Protein AF-A0A968EU72-F1 (afdb_monomer_lite)

Secondary structure (DSSP, 8-state):
-HHHHHHHHHHHH-S---PPPP-SSPPSTTSTTSSHHHHHHHHHHHHHHHH-

pLDDT: mean 93.18, std 6.05, range [62.34, 98.12]

Radius of gyration: 12.88 Å; chains: 1; bounding box: 31×24×26 Å

Foldseek 3Di:
DVQVVQVVVCVVVDDADDDDADPPDFDDPPDLRNDVVSSVVVRVVSVVVRVD

Sequence (52 aa):
HDADDARALADRVGDVDVVTLLTGSLGAPGSDADSYEGLLRTNTAMIVDALG

Structure (mmCIF, N/CA/C/O backbone):
data_AF-A0A968EU72-F1
#
_entry.id   AF-A0A968EU72-F1
#
loop_
_atom_site.group_PDB
_atom_site.id
_atom_site.type_symbol
_atom_site.label_atom_id
_atom_site.label_alt_id
_atom_site.label_comp_id
_atom_site.label_asym_id
_atom_site.label_entity_id
_atom_site.label_seq_id
_atom_site.pdbx_PDB_ins_code
_atom_site.Cartn_x
_atom_site.Cartn_y
_atom_site.Cartn_z
_atom_site.occupancy
_atom_site.B_iso_or_equiv
_atom_site.auth_seq_id
_atom_site.auth_comp_id
_atom_site.auth_asym_id
_atom_site.auth_atom_id
_atom_site.pdbx_PDB_model_num
ATOM 1 N N . HIS A 1 1 ? -5.928 -13.572 -3.732 1.00 62.34 1 HIS A N 1
ATOM 2 C CA . HIS A 1 1 ? -5.939 -14.300 -2.449 1.00 62.34 1 HIS A CA 1
ATOM 3 C C . HIS A 1 1 ? -5.555 -13.364 -1.319 1.00 62.34 1 HIS A C 1
ATOM 5 O O . HIS A 1 1 ? -6.474 -12.866 -0.693 1.00 62.34 1 HIS A O 1
ATOM 11 N N . ASP A 1 2 ? -4.290 -12.971 -1.156 1.00 75.69 2 ASP A N 1
ATOM 12 C CA . ASP A 1 2 ? -3.878 -12.126 -0.015 1.00 75.69 2 ASP A CA 1
ATOM 13 C C . ASP A 1 2 ? -4.647 -10.794 0.097 1.00 75.69 2 ASP A C 1
ATOM 15 O O . ASP A 1 2 ? -5.099 -10.412 1.174 1.00 75.69 2 ASP A O 1
ATOM 19 N N . ALA A 1 3 ? -4.870 -10.104 -1.026 1.00 82.38 3 ALA A N 1
ATOM 20 C CA . ALA A 1 3 ? -5.620 -8.845 -1.039 1.00 82.38 3 ALA A CA 1
ATOM 21 C C . ALA A 1 3 ? -7.129 -9.025 -0.778 1.00 82.38 3 ALA A C 1
ATOM 23 O O . ALA A 1 3 ? -7.784 -8.105 -0.293 1.00 82.38 3 ALA A O 1
ATOM 24 N N . ASP A 1 4 ? -7.692 -10.185 -1.115 1.00 88.94 4 ASP A N 1
ATOM 25 C CA . ASP A 1 4 ? -9.115 -10.479 -0.907 1.00 88.94 4 ASP A CA 1
ATOM 26 C C . ASP A 1 4 ? -9.366 -10.844 0.559 1.00 88.94 4 ASP A C 1
ATOM 28 O O . ASP A 1 4 ? -10.321 -10.356 1.161 1.00 88.94 4 ASP A O 1
ATOM 32 N N . ASP A 1 5 ? -8.449 -11.609 1.158 1.00 92.56 5 ASP A N 1
ATOM 33 C CA . ASP A 1 5 ? -8.467 -11.949 2.580 1.00 92.56 5 ASP A CA 1
ATOM 34 C C . ASP A 1 5 ? -8.270 -10.703 3.457 1.00 92.56 5 ASP A C 1
ATOM 36 O O . ASP A 1 5 ? -8.977 -10.526 4.452 1.00 92.56 5 ASP A O 1
ATOM 40 N N . ALA A 1 6 ? -7.366 -9.796 3.064 1.00 92.75 6 ALA A N 1
ATOM 41 C CA . ALA A 1 6 ? -7.160 -8.522 3.754 1.00 92.75 6 ALA A CA 1
ATOM 42 C C . ALA A 1 6 ? -8.414 -7.629 3.721 1.00 92.75 6 ALA A C 1
ATOM 44 O O . ALA A 1 6 ? -8.791 -7.071 4.751 1.00 92.75 6 ALA A O 1
ATOM 45 N N . ARG A 1 7 ? -9.102 -7.537 2.572 1.00 92.50 7 ARG A N 1
ATOM 46 C CA . ARG A 1 7 ? -10.375 -6.798 2.455 1.00 92.50 7 ARG A CA 1
ATOM 47 C C . ARG A 1 7 ? -11.487 -7.435 3.278 1.00 92.50 7 ARG A C 1
ATOM 49 O O . ARG A 1 7 ? -12.151 -6.741 4.037 1.00 92.50 7 ARG A O 1
ATOM 56 N N . ALA A 1 8 ? -11.637 -8.756 3.201 1.00 94.00 8 ALA A N 1
ATOM 57 C CA . ALA A 1 8 ? -12.637 -9.477 3.984 1.00 94.00 8 ALA A CA 1
ATOM 58 C C . ALA A 1 8 ? -12.414 -9.341 5.501 1.00 94.00 8 ALA A C 1
ATOM 60 O O . ALA A 1 8 ? -13.367 -9.407 6.282 1.00 94.00 8 ALA A O 1
ATOM 61 N N . LEU A 1 9 ? -11.161 -9.179 5.938 1.00 93.12 9 LEU A N 1
ATOM 62 C CA . LEU A 1 9 ? -10.842 -8.860 7.324 1.00 93.12 9 LEU A CA 1
ATOM 63 C C . LEU A 1 9 ? -11.214 -7.413 7.661 1.00 93.12 9 LEU A C 1
ATOM 65 O O . LEU A 1 9 ? -11.903 -7.213 8.657 1.00 93.12 9 LEU A O 1
ATOM 69 N N . ALA A 1 10 ? -10.812 -6.438 6.842 1.00 93.19 10 ALA A N 1
ATOM 70 C CA . ALA A 1 10 ? -11.133 -5.024 7.048 1.00 93.19 10 ALA A CA 1
ATOM 71 C C . ALA A 1 10 ? -12.650 -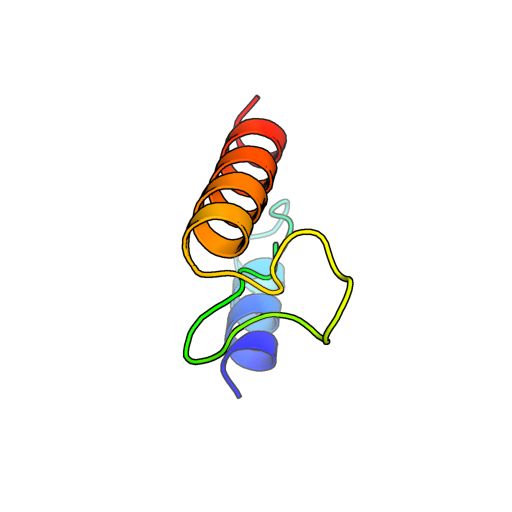4.783 7.157 1.00 93.19 10 ALA A C 1
ATOM 73 O O . ALA A 1 10 ? -13.100 -4.166 8.120 1.00 93.19 10 ALA A O 1
ATOM 74 N N . ASP A 1 11 ? -13.448 -5.389 6.271 1.00 93.62 11 ASP A N 1
ATOM 75 C CA . ASP A 1 11 ? -14.918 -5.328 6.311 1.00 93.62 11 ASP A CA 1
ATOM 76 C C . ASP A 1 11 ? -15.503 -5.893 7.619 1.00 93.62 11 ASP A C 1
ATOM 78 O O . ASP A 1 11 ? -16.578 -5.488 8.063 1.00 93.62 11 ASP A O 1
ATOM 82 N N . ARG A 1 12 ? -14.805 -6.847 8.252 1.00 93.75 12 ARG A N 1
ATOM 83 C CA . ARG A 1 12 ? -15.244 -7.497 9.494 1.00 93.75 12 ARG A CA 1
ATOM 84 C C . ARG A 1 12 ? -14.930 -6.673 10.736 1.00 93.75 12 ARG A C 1
ATOM 86 O O . ARG A 1 12 ? -15.738 -6.672 11.661 1.00 93.75 12 ARG A O 1
ATOM 93 N N . VAL A 1 13 ? -13.747 -6.063 10.801 1.00 94.56 13 VAL A N 1
ATOM 94 C CA . VAL A 1 13 ? -13.348 -5.239 11.956 1.00 94.56 13 VAL A CA 1
ATOM 95 C C . VAL A 1 13 ? -13.884 -3.812 11.869 1.00 94.56 13 VAL A C 1
ATOM 97 O O . VAL A 1 13 ? -14.129 -3.219 12.916 1.00 94.56 13 VAL A O 1
ATOM 100 N N . GLY A 1 14 ? -14.162 -3.321 10.657 1.00 90.50 14 GLY A N 1
ATOM 101 C CA . GLY A 1 14 ? -14.667 -1.976 10.402 1.00 90.50 14 GLY A CA 1
ATOM 102 C C . GLY A 1 14 ? -13.613 -0.890 10.628 1.00 90.50 14 GLY A C 1
ATOM 103 O O . GLY A 1 14 ? -12.710 -1.051 11.441 1.00 90.50 14 GLY A O 1
ATOM 104 N N . ASP A 1 15 ? -13.760 0.225 9.906 1.00 84.19 15 ASP A N 1
ATOM 105 C CA . ASP A 1 15 ? -12.982 1.463 10.099 1.00 84.19 15 ASP A CA 1
ATOM 106 C C . ASP A 1 15 ? -11.449 1.287 9.984 1.00 84.19 15 ASP A C 1
ATOM 108 O O . ASP A 1 15 ? -10.671 1.898 10.714 1.00 84.19 15 ASP A O 1
ATOM 112 N N . VAL A 1 16 ? -11.008 0.410 9.071 1.00 91.31 16 VAL A N 1
ATOM 113 C CA . VAL A 1 16 ? -9.589 0.166 8.768 1.00 91.31 16 VAL A CA 1
ATOM 114 C C . VAL A 1 16 ? -9.379 0.127 7.257 1.00 91.31 16 VAL A C 1
ATOM 116 O O . VAL A 1 16 ? -10.021 -0.660 6.558 1.00 91.31 16 VAL A O 1
ATOM 119 N N . ASP A 1 17 ? -8.431 0.922 6.766 1.00 91.44 17 ASP A N 1
ATOM 120 C CA . ASP A 1 17 ? -8.032 0.929 5.360 1.00 91.44 17 ASP A CA 1
ATOM 121 C C . ASP A 1 17 ? -7.041 -0.197 5.030 1.00 91.44 17 ASP A C 1
ATOM 123 O O . ASP A 1 17 ? -6.112 -0.499 5.784 1.00 91.44 17 ASP A O 1
ATOM 127 N N . VAL A 1 18 ? -7.206 -0.809 3.853 1.00 93.19 18 VAL A N 1
ATOM 128 C CA . VAL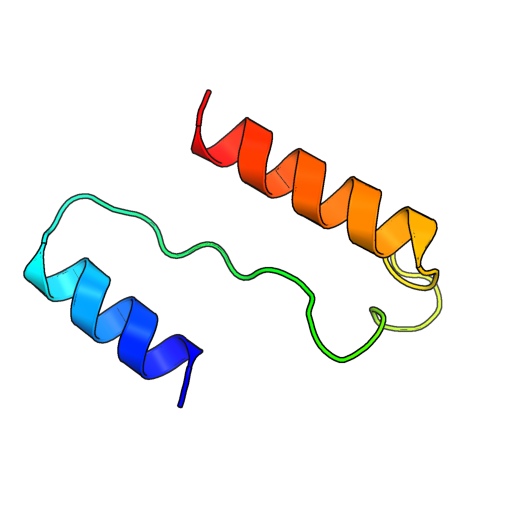 A 1 18 ? -6.267 -1.815 3.336 1.00 93.19 18 VAL A CA 1
ATOM 129 C C . VAL A 1 18 ? -5.211 -1.142 2.466 1.00 93.19 18 VAL A C 1
ATOM 131 O O . VAL A 1 18 ? -5.486 -0.734 1.337 1.00 93.19 18 VAL A O 1
ATOM 134 N N . VAL A 1 19 ? -3.974 -1.103 2.960 1.00 93.69 19 VAL A N 1
ATOM 135 C CA . VAL A 1 19 ? -2.813 -0.568 2.234 1.00 93.69 19 VAL A CA 1
ATOM 136 C C . VAL A 1 19 ? -2.005 -1.712 1.624 1.00 93.69 19 VAL A C 1
ATOM 138 O O . VAL A 1 19 ? -1.600 -2.647 2.313 1.00 93.69 19 VAL A O 1
ATOM 141 N N . THR A 1 20 ? -1.764 -1.656 0.313 1.00 92.75 20 THR A N 1
ATOM 142 C CA . THR A 1 20 ? -0.988 -2.689 -0.391 1.00 92.75 20 THR A CA 1
ATOM 143 C C . THR A 1 20 ? 0.499 -2.354 -0.361 1.00 92.75 20 THR A C 1
ATOM 145 O O . THR A 1 20 ? 0.908 -1.316 -0.872 1.00 92.75 20 THR A O 1
ATOM 148 N N . LEU A 1 21 ? 1.312 -3.260 0.185 1.00 94.19 21 LEU A N 1
ATOM 149 C CA . LEU A 1 21 ? 2.771 -3.147 0.178 1.00 94.19 21 LEU A CA 1
ATOM 150 C C . LEU A 1 21 ? 3.385 -3.967 -0.959 1.00 94.19 21 LEU A C 1
ATOM 152 O O . LEU A 1 21 ? 2.884 -5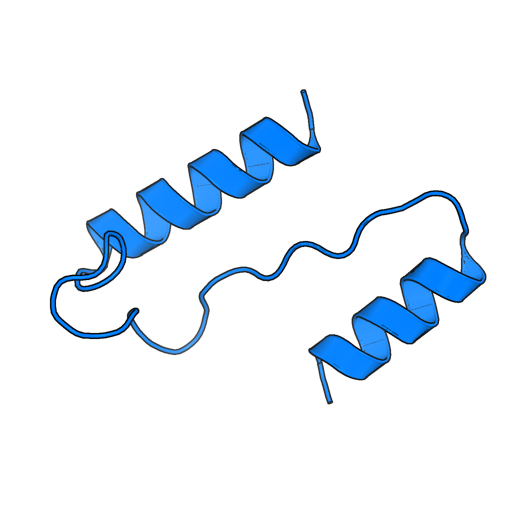.032 -1.325 1.00 94.19 21 LEU A O 1
ATOM 156 N N . LEU A 1 22 ? 4.517 -3.498 -1.479 1.00 93.12 22 LEU A N 1
ATOM 157 C CA . LEU A 1 22 ? 5.297 -4.230 -2.471 1.00 93.12 22 LEU A CA 1
ATOM 158 C C . LEU A 1 22 ? 6.093 -5.335 -1.775 1.00 93.12 22 LEU A C 1
ATOM 160 O O . LEU A 1 22 ? 6.920 -5.067 -0.902 1.00 93.12 22 LEU A O 1
ATOM 164 N N . THR A 1 23 ? 5.835 -6.584 -2.157 1.00 89.94 23 THR A N 1
ATOM 165 C CA . THR A 1 23 ? 6.507 -7.773 -1.621 1.00 89.94 23 THR A CA 1
ATOM 166 C C . THR A 1 23 ? 6.763 -8.776 -2.746 1.00 89.94 23 THR A C 1
ATOM 168 O O . THR A 1 23 ? 6.065 -8.770 -3.757 1.00 89.94 23 THR A O 1
ATOM 171 N N . GLY A 1 24 ? 7.796 -9.614 -2.612 1.00 89.81 24 GLY A N 1
ATOM 172 C CA . GLY A 1 24 ? 8.098 -10.697 -3.564 1.00 89.81 24 GLY A CA 1
ATOM 173 C C . GLY A 1 24 ? 8.639 -10.267 -4.937 1.00 89.81 24 GLY A C 1
ATOM 174 O O . GLY A 1 24 ? 9.275 -11.074 -5.612 1.00 89.81 24 GLY A O 1
ATOM 175 N N . SER A 1 25 ? 8.456 -9.008 -5.337 1.00 93.25 25 SER A N 1
ATOM 176 C CA . SER A 1 25 ? 9.019 -8.424 -6.555 1.00 93.25 25 SER A CA 1
ATOM 177 C C . SER A 1 25 ? 9.249 -6.921 -6.410 1.00 93.25 25 SER A C 1
ATOM 179 O O . SER A 1 25 ? 8.650 -6.263 -5.560 1.00 93.25 25 SER A O 1
ATOM 181 N N . LEU A 1 26 ? 10.102 -6.377 -7.279 1.00 96.44 26 LEU A N 1
ATOM 182 C CA . LEU A 1 26 ? 10.239 -4.933 -7.463 1.00 96.44 26 LEU A CA 1
ATOM 183 C C . LEU A 1 26 ? 9.005 -4.352 -8.167 1.00 96.44 26 LEU A C 1
ATOM 185 O O . LEU A 1 26 ? 8.200 -5.083 -8.753 1.00 96.44 26 LEU A O 1
ATOM 189 N N . GLY A 1 27 ? 8.881 -3.029 -8.105 1.00 94.25 27 GLY A N 1
ATOM 190 C CA . GLY A 1 27 ? 7.941 -2.278 -8.923 1.00 94.25 27 GLY A CA 1
ATOM 191 C C . GLY A 1 27 ? 8.292 -2.343 -10.411 1.00 94.25 27 GLY A C 1
ATOM 192 O O . GLY A 1 27 ? 9.331 -2.870 -10.818 1.00 9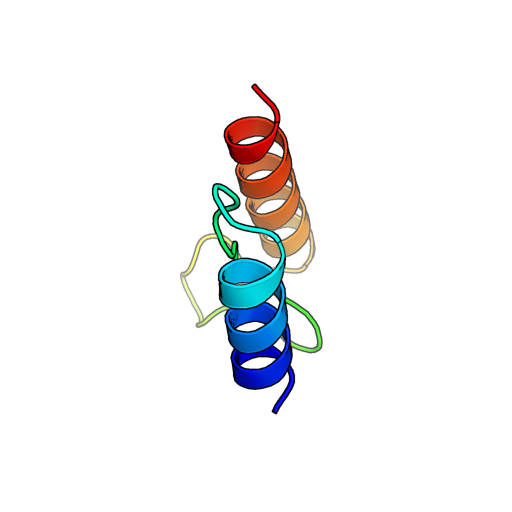4.25 27 GLY A O 1
ATOM 193 N N . ALA A 1 28 ? 7.409 -1.793 -11.243 1.00 95.88 28 ALA A N 1
ATOM 194 C CA . ALA A 1 28 ? 7.667 -1.679 -12.674 1.00 95.88 28 ALA A CA 1
ATOM 195 C C . ALA A 1 28 ? 8.961 -0.874 -12.937 1.00 95.88 28 ALA A C 1
ATOM 197 O O . ALA A 1 28 ? 9.250 0.053 -12.175 1.00 95.88 28 ALA A O 1
ATOM 198 N N . PRO A 1 29 ? 9.724 -1.172 -14.006 1.00 96.19 29 PRO A N 1
ATOM 199 C CA . PRO A 1 29 ? 10.899 -0.381 -14.372 1.00 96.19 29 PRO A CA 1
ATOM 200 C C . PRO A 1 29 ? 10.575 1.116 -14.482 1.00 96.19 29 PRO A C 1
ATOM 202 O O . PRO A 1 29 ? 9.592 1.481 -15.130 1.00 96.19 29 PRO A O 1
ATOM 205 N N . GLY A 1 30 ? 11.390 1.974 -13.861 1.00 95.25 30 GLY A N 1
ATOM 206 C CA . GLY A 1 30 ? 11.172 3.422 -13.812 1.00 95.25 30 GLY A CA 1
ATOM 207 C C . GLY A 1 30 ? 10.166 3.897 -12.755 1.00 95.25 30 GLY A C 1
ATOM 208 O O . GLY A 1 30 ? 9.876 5.090 -12.705 1.00 95.25 30 GLY A O 1
ATOM 209 N N . SER A 1 31 ? 9.616 2.998 -11.9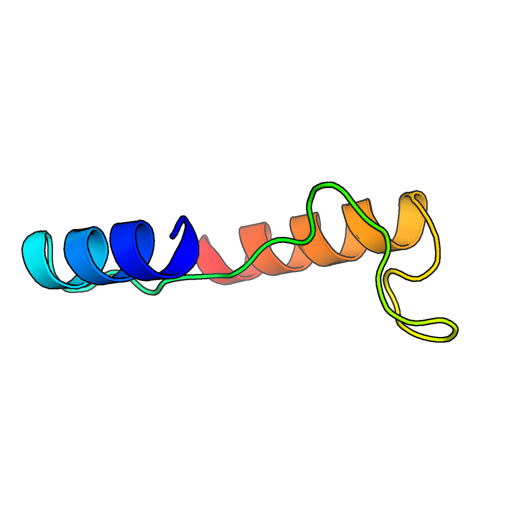31 1.00 95.62 31 SER A N 1
ATOM 210 C CA . SER A 1 31 ? 8.844 3.371 -10.737 1.00 95.62 31 SER A CA 1
ATOM 211 C C . SER A 1 31 ? 9.760 3.683 -9.553 1.00 95.62 31 SER A C 1
ATOM 213 O O . SER A 1 31 ? 10.893 3.213 -9.504 1.00 95.62 31 SER A O 1
ATOM 215 N N . ASP A 1 32 ? 9.234 4.370 -8.537 1.00 95.19 32 ASP A N 1
ATOM 216 C CA . ASP A 1 32 ? 9.966 4.647 -7.289 1.00 95.19 32 ASP A CA 1
ATOM 217 C C . ASP A 1 32 ? 10.390 3.379 -6.525 1.00 95.19 32 ASP A C 1
ATOM 219 O O . ASP A 1 32 ? 11.180 3.455 -5.588 1.00 95.19 32 ASP A O 1
ATOM 223 N N . ALA A 1 33 ? 9.886 2.210 -6.929 1.00 97.00 33 ALA A N 1
ATOM 224 C CA . ALA A 1 33 ? 10.209 0.914 -6.352 1.00 97.00 33 ALA A CA 1
ATOM 225 C C . ALA A 1 33 ? 10.894 -0.047 -7.339 1.00 97.00 33 ALA A C 1
ATOM 227 O O . ALA A 1 33 ? 10.881 -1.261 -7.128 1.00 97.00 33 ALA A O 1
ATOM 228 N N . ASP A 1 34 ? 11.494 0.468 -8.416 1.00 97.62 34 ASP A N 1
ATOM 229 C CA . ASP A 1 34 ? 12.234 -0.328 -9.408 1.00 97.62 34 ASP A CA 1
ATOM 230 C C . ASP A 1 34 ? 13.619 -0.809 -8.929 1.00 97.62 34 ASP A C 1
ATOM 232 O O . ASP A 1 34 ? 14.317 -1.545 -9.627 1.00 97.62 34 ASP A O 1
ATOM 236 N N . SER A 1 35 ? 13.990 -0.438 -7.705 1.00 97.81 35 SER A N 1
ATOM 237 C CA . SER A 1 35 ? 15.156 -0.911 -6.972 1.00 97.81 35 SER A CA 1
ATOM 238 C C . SER A 1 35 ? 14.741 -1.391 -5.584 1.00 97.81 35 SER A C 1
ATOM 240 O O . SER A 1 35 ? 13.699 -1.000 -5.056 1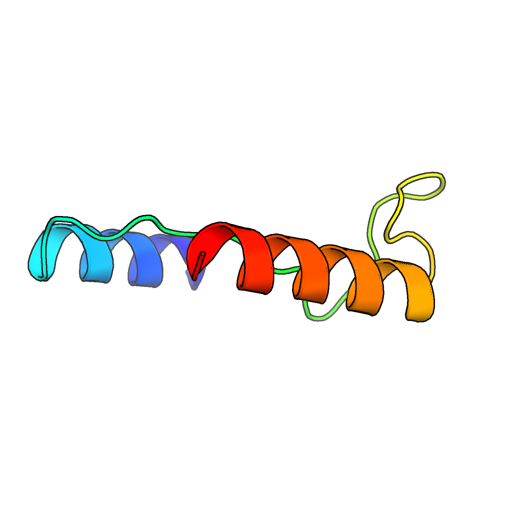.00 97.81 35 SER A O 1
ATOM 242 N N . TYR A 1 36 ? 15.564 -2.232 -4.957 1.00 96.69 36 TYR A N 1
ATOM 243 C CA . TYR A 1 36 ? 15.267 -2.728 -3.610 1.00 96.69 36 TYR A CA 1
ATOM 244 C C . TYR A 1 36 ? 15.229 -1.601 -2.562 1.00 96.69 36 TYR A C 1
ATOM 246 O O . TYR A 1 36 ? 14.372 -1.602 -1.682 1.00 96.69 36 TYR A O 1
ATOM 254 N N . GLU A 1 37 ? 16.121 -0.611 -2.676 1.00 98.12 37 GLU A N 1
ATOM 255 C CA . GLU A 1 37 ? 16.090 0.583 -1.823 1.00 98.12 37 GLU A CA 1
ATOM 256 C C . GLU A 1 37 ? 14.812 1.398 -2.050 1.00 98.12 37 GLU A C 1
ATOM 258 O O . GLU A 1 37 ? 14.145 1.770 -1.084 1.00 98.12 37 GLU A O 1
ATOM 263 N N . GLY A 1 38 ? 14.442 1.616 -3.316 1.00 97.81 38 GLY A N 1
ATOM 264 C CA . GLY A 1 38 ? 13.194 2.275 -3.688 1.00 97.81 38 GLY A CA 1
ATOM 265 C C . GLY A 1 38 ? 11.975 1.577 -3.089 1.00 97.81 38 GLY A C 1
ATOM 266 O O . GLY A 1 38 ? 11.175 2.206 -2.405 1.00 97.81 38 GLY A O 1
ATOM 267 N N . LEU A 1 39 ? 11.902 0.248 -3.212 1.00 97.94 39 LEU A N 1
ATOM 268 C CA . LEU A 1 39 ? 10.848 -0.572 -2.612 1.00 97.94 39 LEU A CA 1
ATOM 269 C C . LEU A 1 39 ? 10.735 -0.352 -1.100 1.00 97.94 39 LEU A C 1
ATOM 271 O O . LEU A 1 39 ? 9.635 -0.135 -0.589 1.00 97.94 39 LEU A O 1
ATOM 275 N N . LEU A 1 40 ? 11.857 -0.388 -0.373 1.00 98.06 40 LEU A N 1
ATOM 276 C CA . LEU A 1 40 ? 11.856 -0.177 1.077 1.00 98.06 40 LEU A CA 1
ATOM 277 C C . LEU A 1 40 ? 11.418 1.240 1.445 1.00 98.06 40 LEU A C 1
ATOM 279 O O . LEU A 1 40 ? 10.657 1.417 2.399 1.00 98.06 40 LEU A O 1
ATOM 283 N N . ARG A 1 41 ? 11.867 2.243 0.688 1.00 97.88 41 ARG A N 1
ATOM 284 C CA . ARG A 1 41 ? 11.488 3.641 0.897 1.00 97.88 41 ARG A CA 1
ATOM 285 C C . ARG A 1 41 ? 9.995 3.850 0.655 1.00 97.88 41 ARG A C 1
ATOM 287 O O . ARG A 1 41 ? 9.335 4.447 1.501 1.00 97.88 41 ARG A O 1
ATOM 294 N N . THR A 1 42 ? 9.464 3.315 -0.442 1.00 97.25 42 THR A N 1
ATOM 295 C CA . THR A 1 42 ? 8.042 3.371 -0.795 1.00 97.25 42 THR A CA 1
ATOM 296 C C . THR A 1 42 ? 7.184 2.679 0.261 1.00 97.25 42 THR A C 1
ATOM 298 O O . THR A 1 42 ? 6.252 3.290 0.777 1.00 97.25 42 THR A O 1
ATOM 301 N N . ASN A 1 43 ? 7.530 1.452 0.668 1.00 97.81 43 ASN A N 1
ATOM 302 C CA . ASN A 1 43 ? 6.801 0.747 1.726 1.00 97.81 43 ASN A CA 1
ATOM 303 C C . ASN A 1 43 ? 6.851 1.499 3.062 1.00 97.81 43 ASN A C 1
ATOM 305 O O . ASN A 1 43 ? 5.828 1.625 3.729 1.00 97.81 43 ASN A O 1
ATOM 309 N N . THR A 1 44 ? 8.014 2.033 3.446 1.00 97.81 44 THR A N 1
ATOM 310 C CA . THR A 1 44 ? 8.149 2.805 4.691 1.00 97.81 44 THR A CA 1
ATOM 311 C C . THR A 1 44 ? 7.285 4.062 4.660 1.00 97.81 44 THR A C 1
ATOM 313 O O . THR A 1 44 ? 6.609 4.349 5.642 1.00 97.81 44 THR A O 1
ATOM 316 N N . ALA A 1 45 ? 7.265 4.791 3.540 1.00 97.25 45 ALA A N 1
ATOM 317 C CA . ALA A 1 45 ? 6.431 5.980 3.391 1.00 97.25 45 ALA A CA 1
ATOM 318 C C . ALA A 1 45 ? 4.938 5.652 3.541 1.00 97.25 45 ALA A C 1
ATOM 320 O O . ALA A 1 45 ? 4.255 6.327 4.301 1.00 97.25 45 ALA A O 1
ATOM 321 N N . MET A 1 46 ? 4.459 4.581 2.896 1.00 96.62 46 MET A N 1
ATOM 322 C CA . MET A 1 46 ? 3.062 4.138 3.013 1.00 96.62 46 MET A CA 1
ATOM 323 C C . MET A 1 46 ? 2.689 3.727 4.443 1.00 96.62 46 MET A C 1
ATOM 325 O O . MET A 1 46 ? 1.599 4.038 4.907 1.00 96.62 46 MET A O 1
ATOM 329 N N . ILE A 1 47 ? 3.590 3.045 5.157 1.00 96.25 47 ILE A N 1
ATOM 330 C CA . ILE A 1 47 ? 3.363 2.658 6.558 1.00 96.25 47 ILE A CA 1
ATOM 331 C C . ILE A 1 47 ? 3.285 3.892 7.458 1.00 96.25 47 ILE A C 1
ATOM 333 O O . ILE A 1 47 ? 2.420 3.960 8.323 1.00 96.25 47 ILE A O 1
ATOM 337 N N . VAL A 1 48 ? 4.193 4.854 7.276 1.00 97.69 48 VAL A N 1
ATOM 338 C CA . VAL A 1 48 ? 4.204 6.085 8.078 1.00 97.69 48 VAL A CA 1
ATOM 339 C C . VAL A 1 48 ? 2.944 6.910 7.825 1.00 97.69 48 VAL A C 1
ATOM 341 O O . VAL A 1 48 ? 2.356 7.386 8.786 1.00 97.69 48 VAL A O 1
ATOM 344 N N . ASP A 1 49 ? 2.518 7.036 6.568 1.00 95.69 49 ASP A N 1
ATOM 345 C CA . ASP A 1 49 ? 1.297 7.756 6.185 1.00 95.69 49 ASP A CA 1
ATOM 346 C C . ASP A 1 49 ? 0.037 7.119 6.791 1.00 95.69 49 ASP A C 1
ATOM 348 O O . ASP A 1 49 ? -0.821 7.818 7.308 1.00 95.69 49 ASP A O 1
ATOM 352 N N . ALA A 1 50 ? -0.041 5.784 6.823 1.00 94.75 50 ALA A N 1
ATOM 353 C CA . ALA A 1 50 ? -1.187 5.069 7.389 1.00 94.75 50 ALA A CA 1
ATOM 354 C C . ALA A 1 50 ? -1.263 5.097 8.930 1.00 94.75 50 ALA A C 1
ATOM 356 O O . ALA A 1 50 ? -2.307 4.776 9.496 1.00 94.75 50 ALA A O 1
ATOM 357 N N . LEU A 1 51 ? -0.158 5.404 9.619 1.00 93.00 51 LEU A N 1
ATOM 358 C CA . LEU A 1 51 ? -0.077 5.424 11.087 1.00 93.00 51 LEU A CA 1
ATOM 359 C C . LEU A 1 51 ? -0.049 6.841 11.684 1.00 93.00 51 LEU A C 1
ATOM 361 O O . LEU A 1 51 ? -0.099 6.964 12.912 1.00 93.00 51 LEU A O 1
ATOM 365 N N . GLY A 1 52 ? 0.110 7.871 10.848 1.00 86.81 52 GLY A N 1
ATOM 366 C CA . GLY A 1 52 ? 0.192 9.283 11.242 1.00 86.81 52 GLY A CA 1
ATOM 367 C C . GLY A 1 52 ? -1.155 9.983 11.211 1.00 86.81 52 GLY A C 1
ATOM 368 O O . GLY A 1 52 ? -1.361 10.843 12.098 1.00 86.81 52 GLY A O 1
#